Protein AF-A0A0M1HV48-F1 (afdb_monomer)

Foldseek 3Di:
DDPPPPLPAPPDDDDPVLVVLLVVCVLVVHDLVVSCVVSVHDSVVSVVVVVVCVVVVVDDPVSVPD

Mean predicted aligned error: 9.4 Å

Radius of gyration: 13.53 Å; Cα contacts (8 Å, |Δi|>4): 33; chains: 1; bounding box: 29×20×46 Å

Solvent-a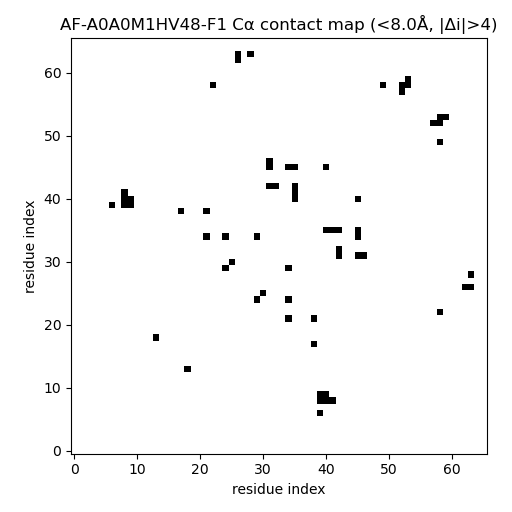ccessible surface area (backbone atoms only — not comparable to full-atom values): 4230 Å² total; per-residue (Å²): 142,79,88,76,80,71,72,71,66,72,86,68,81,84,48,75,65,58,52,51,51,51,52,51,40,51,75,71,66,53,54,64,69,60,51,15,61,75,69,52,41,54,56,66,58,50,54,52,48,52,53,50,37,42,76,69,65,76,51,66,77,75,70,83,76,114

Secondary structure (DSSP, 8-state):
-----------SPPPHHHHHHHHHHHHTT--HHHHHHHTT--HHHHHHHHHHHHHTTSS-TTGGG-

pLDDT: mean 76.38, std 16.38, range [36.88, 90.31]

Sequence (66 aa):
MAKNSKFAITRGGWWPCEEKVLLSMLKDHYPVHRIAEVLQRDRMGVHAKINVMKRQGLIDMGVLAA

Structure (mmCIF, N/CA/C/O backbone):
data_AF-A0A0M1HV48-F1
#
_entry.id   AF-A0A0M1HV48-F1
#
loop_
_atom_site.group_PDB
_atom_site.id
_atom_site.type_symbol
_atom_site.label_atom_id
_atom_site.label_alt_id
_atom_site.label_comp_id
_atom_site.label_asym_id
_atom_site.label_entity_id
_atom_site.label_seq_id
_atom_site.pdbx_PDB_ins_code
_atom_site.Cartn_x
_atom_site.Cartn_y
_atom_site.Cartn_z
_atom_site.occupancy
_atom_site.B_iso_or_equiv
_atom_site.auth_seq_id
_atom_site.auth_comp_id
_atom_site.auth_asym_id
_atom_site.auth_atom_id
_atom_site.pdbx_PDB_model_num
ATOM 1 N N . MET A 1 1 ? 10.962 -11.201 -33.286 1.00 47.66 1 MET A N 1
ATOM 2 C CA . MET A 1 1 ? 9.846 -10.819 -32.394 1.00 47.66 1 MET A CA 1
ATOM 3 C C . MET A 1 1 ? 10.122 -11.373 -31.005 1.00 47.66 1 MET A C 1
ATOM 5 O O . MET A 1 1 ? 10.226 -12.580 -30.887 1.00 47.66 1 MET A O 1
ATOM 9 N N . ALA A 1 2 ? 10.264 -10.518 -29.990 1.00 44.53 2 ALA A N 1
ATOM 10 C CA . ALA A 1 2 ? 10.066 -10.881 -28.582 1.00 44.53 2 ALA A CA 1
ATOM 11 C C . ALA A 1 2 ? 9.905 -9.581 -27.776 1.00 44.53 2 ALA A C 1
ATOM 13 O O . ALA A 1 2 ? 10.880 -8.997 -27.308 1.00 44.53 2 ALA A O 1
ATOM 14 N N . LYS A 1 3 ? 8.670 -9.073 -27.671 1.00 49.28 3 LYS A N 1
ATOM 15 C CA . LYS A 1 3 ? 8.339 -7.997 -26.728 1.00 49.28 3 LYS A CA 1
ATOM 16 C C . LYS A 1 3 ? 8.335 -8.620 -25.332 1.00 49.28 3 LYS A C 1
ATOM 18 O O . LYS A 1 3 ? 7.308 -9.095 -24.869 1.00 49.28 3 LYS A O 1
ATOM 23 N N . ASN A 1 4 ? 9.508 -8.683 -24.705 1.00 52.06 4 ASN A N 1
ATOM 24 C CA . ASN A 1 4 ? 9.637 -9.061 -23.304 1.00 52.06 4 ASN A CA 1
ATOM 25 C C . ASN A 1 4 ? 9.036 -7.922 -22.473 1.00 52.06 4 ASN A C 1
ATOM 27 O O . ASN A 1 4 ? 9.701 -6.917 -22.219 1.00 52.06 4 ASN A O 1
ATOM 31 N N . SER A 1 5 ? 7.754 -8.036 -22.130 1.00 54.94 5 SER A N 1
ATOM 32 C CA . SER A 1 5 ? 7.057 -7.128 -21.225 1.00 54.94 5 SER A CA 1
ATOM 33 C C . SER A 1 5 ? 7.615 -7.319 -19.816 1.00 54.94 5 SER A C 1
ATOM 35 O O . SER A 1 5 ? 7.000 -7.946 -18.955 1.00 54.94 5 SER A O 1
ATOM 37 N N . LYS A 1 6 ? 8.821 -6.796 -19.582 1.00 55.22 6 LYS A N 1
ATOM 38 C CA . LYS A 1 6 ? 9.311 -6.512 -18.240 1.00 55.22 6 LYS A CA 1
ATOM 39 C C . LYS A 1 6 ? 8.382 -5.439 -17.691 1.00 55.22 6 LYS A C 1
ATOM 41 O O . LYS A 1 6 ? 8.612 -4.258 -17.936 1.00 55.22 6 LYS A O 1
ATOM 46 N N . PHE A 1 7 ? 7.305 -5.855 -17.025 1.00 55.56 7 PHE A N 1
ATOM 47 C CA . PHE A 1 7 ? 6.539 -4.972 -16.157 1.00 55.56 7 PHE A CA 1
ATOM 48 C C . PHE A 1 7 ? 7.563 -4.201 -15.331 1.00 55.56 7 PHE A C 1
ATOM 50 O O . PHE A 1 7 ? 8.425 -4.804 -14.684 1.00 55.56 7 PHE A O 1
ATOM 57 N N . ALA A 1 8 ? 7.571 -2.880 -15.493 1.00 57.00 8 ALA A N 1
ATOM 58 C CA . ALA A 1 8 ? 8.505 -2.017 -14.808 1.00 57.00 8 ALA A CA 1
ATOM 59 C C . ALA A 1 8 ? 8.175 -2.130 -13.324 1.00 57.00 8 ALA A C 1
ATOM 61 O O . ALA A 1 8 ? 7.254 -1.482 -12.844 1.00 57.00 8 ALA A O 1
ATOM 62 N N . ILE A 1 9 ? 8.883 -3.007 -12.611 1.00 54.66 9 ILE A N 1
ATOM 63 C CA . ILE A 1 9 ? 8.802 -3.063 -11.158 1.00 54.66 9 ILE A CA 1
ATOM 64 C C . ILE A 1 9 ? 9.145 -1.649 -10.705 1.00 54.66 9 ILE A C 1
ATOM 66 O O . ILE A 1 9 ? 10.283 -1.207 -10.890 1.00 54.66 9 ILE A O 1
ATOM 70 N N . THR A 1 10 ? 8.164 -0.921 -10.175 1.00 54.84 10 THR A N 1
ATOM 71 C CA . THR A 1 10 ? 8.359 0.427 -9.649 1.00 54.84 10 THR A CA 1
ATOM 72 C C . THR A 1 10 ? 9.313 0.333 -8.465 1.00 54.84 10 THR A C 1
ATOM 74 O O . THR A 1 10 ? 8.921 0.056 -7.331 1.00 54.84 10 THR A O 1
ATOM 77 N N . ARG A 1 11 ? 10.607 0.501 -8.741 1.00 54.00 11 ARG A N 1
ATOM 78 C CA . ARG A 1 11 ? 11.670 0.595 -7.743 1.00 54.00 11 ARG A CA 1
ATOM 79 C C . ARG A 1 11 ? 11.692 2.037 -7.245 1.00 54.00 11 ARG A C 1
ATOM 81 O O . ARG A 1 11 ? 12.376 2.882 -7.808 1.00 54.00 11 ARG A O 1
ATOM 88 N N . GLY A 1 12 ? 10.873 2.320 -6.236 1.00 66.12 12 GLY A N 1
ATOM 89 C CA . GLY A 1 12 ? 10.716 3.650 -5.654 1.00 66.12 12 GLY A CA 1
ATOM 90 C C . GLY A 1 12 ? 9.809 3.645 -4.423 1.00 66.12 12 GLY A C 1
ATOM 91 O O . GLY A 1 12 ? 9.202 2.625 -4.079 1.00 66.12 12 GLY A O 1
ATOM 92 N N . GLY A 1 13 ? 9.729 4.794 -3.748 1.00 74.69 13 GLY A N 1
ATOM 93 C CA . GLY A 1 13 ? 8.806 5.009 -2.633 1.00 74.69 13 GLY A CA 1
ATOM 94 C C . GLY A 1 13 ? 7.352 4.723 -3.019 1.00 74.69 13 GLY A C 1
ATOM 95 O O . GLY A 1 13 ? 7.011 4.615 -4.196 1.00 74.69 13 GLY A O 1
ATOM 96 N N . TRP A 1 14 ? 6.494 4.544 -2.022 1.00 84.69 14 TRP A N 1
ATOM 97 C CA . TRP A 1 14 ? 5.053 4.470 -2.253 1.00 84.69 14 TRP A CA 1
ATOM 98 C C . TRP A 1 14 ? 4.520 5.871 -2.523 1.00 84.69 14 TRP A C 1
ATOM 100 O O . TRP A 1 14 ? 4.805 6.797 -1.765 1.00 84.69 14 TRP A O 1
ATOM 110 N N . TRP A 1 15 ? 3.773 6.028 -3.608 1.00 86.31 15 TRP A N 1
ATOM 111 C CA . TRP A 1 15 ? 3.109 7.285 -3.908 1.00 86.31 15 TRP A CA 1
ATOM 112 C C . TRP A 1 15 ? 1.864 7.427 -3.028 1.00 86.31 15 TRP A C 1
ATOM 114 O O . TRP A 1 15 ? 1.162 6.438 -2.802 1.00 86.31 15 TRP A O 1
ATOM 124 N N . PRO A 1 16 ? 1.501 8.648 -2.596 1.00 85.25 16 PRO A N 1
ATOM 125 C CA . PRO A 1 16 ? 0.298 8.860 -1.790 1.00 85.25 16 PRO A CA 1
ATOM 126 C C . PRO A 1 16 ? -0.987 8.328 -2.447 1.00 85.25 16 PRO A C 1
ATOM 128 O O . PRO A 1 16 ? -1.922 7.929 -1.758 1.00 85.25 16 PRO A O 1
ATOM 131 N N . CYS A 1 17 ? -1.052 8.303 -3.783 1.00 87.25 17 CYS A N 1
ATOM 132 C CA . CYS A 1 17 ? -2.166 7.704 -4.516 1.00 87.25 17 CYS A CA 1
ATOM 133 C C . CYS A 1 17 ? -2.185 6.167 -4.425 1.00 87.25 17 CYS A C 1
ATOM 135 O O . CYS A 1 17 ? -3.248 5.606 -4.173 1.00 87.25 17 CYS A O 1
ATOM 137 N N . GLU A 1 18 ? -1.037 5.490 -4.554 1.00 87.56 18 GLU A N 1
ATOM 138 C CA . GLU A 1 18 ? -0.931 4.031 -4.377 1.00 87.56 18 GLU A CA 1
ATOM 139 C C . GLU A 1 18 ? -1.327 3.618 -2.958 1.00 87.56 18 GLU A C 1
ATOM 141 O O . GLU A 1 18 ? -1.989 2.602 -2.766 1.00 87.56 18 GLU A O 1
ATOM 146 N N . GLU A 1 19 ? -0.959 4.421 -1.958 1.00 88.06 19 GLU A N 1
ATOM 147 C CA . GLU A 1 19 ? -1.334 4.187 -0.564 1.00 88.06 19 GLU A CA 1
ATOM 148 C C . GLU A 1 19 ? -2.846 4.283 -0.348 1.00 88.06 19 GLU A C 1
ATOM 150 O O . GLU A 1 19 ? -3.425 3.421 0.310 1.00 88.06 19 GLU A O 1
ATOM 155 N N . LYS A 1 20 ? -3.509 5.282 -0.945 1.00 89.31 20 LYS A N 1
ATOM 156 C CA . LYS A 1 20 ? -4.975 5.405 -0.893 1.00 89.31 20 LYS A CA 1
ATOM 157 C C . LYS A 1 20 ? -5.672 4.220 -1.557 1.00 89.31 20 LYS A C 1
ATOM 159 O O . LYS A 1 20 ? -6.637 3.700 -1.002 1.00 89.31 20 LYS A O 1
ATOM 164 N N . VAL A 1 21 ? -5.178 3.783 -2.716 1.00 89.94 21 VAL A N 1
ATOM 165 C CA . VAL A 1 21 ? -5.721 2.611 -3.419 1.00 89.94 21 VAL A CA 1
ATOM 166 C C . VAL A 1 21 ? -5.512 1.347 -2.587 1.00 89.94 21 VAL A C 1
ATOM 168 O O . VAL A 1 21 ? -6.461 0.591 -2.402 1.00 89.94 21 VAL A O 1
ATOM 171 N N . LEU A 1 22 ? -4.318 1.150 -2.018 1.00 90.31 22 LEU A N 1
ATOM 172 C CA . LEU A 1 22 ? -4.028 0.042 -1.107 1.00 90.31 22 LEU A CA 1
ATOM 173 C C . LEU A 1 22 ? -5.010 0.019 0.069 1.00 90.31 22 LEU A C 1
ATOM 175 O O . LEU A 1 22 ? -5.595 -1.022 0.343 1.00 90.31 22 LEU A O 1
ATOM 179 N N . LEU A 1 23 ? -5.219 1.153 0.740 1.00 88.94 23 LEU A N 1
ATOM 180 C CA . LEU A 1 23 ? -6.140 1.250 1.874 1.00 88.94 23 LEU A CA 1
ATOM 181 C C . LEU A 1 23 ? -7.589 0.957 1.472 1.00 88.94 23 LEU A C 1
ATOM 183 O O . LEU A 1 23 ? -8.265 0.204 2.168 1.00 88.94 23 LEU A O 1
ATOM 187 N N . SER A 1 24 ? -8.055 1.505 0.345 1.00 90.00 24 SER A N 1
ATOM 188 C CA . SER A 1 24 ? -9.403 1.233 -0.167 1.00 90.00 24 SER A CA 1
ATOM 189 C C . SER A 1 24 ? -9.583 -0.248 -0.488 1.00 90.00 24 SER A C 1
ATOM 191 O O . SER A 1 24 ? -10.539 -0.860 -0.033 1.00 90.00 24 SER A O 1
ATOM 193 N N . MET A 1 25 ? -8.634 -0.852 -1.206 1.00 90.12 25 MET A N 1
ATOM 194 C CA . MET A 1 25 ? -8.727 -2.264 -1.570 1.00 90.12 25 MET A CA 1
ATOM 195 C C . MET A 1 25 ? -8.614 -3.191 -0.357 1.00 90.12 25 MET A C 1
ATOM 197 O O . MET A 1 25 ? -9.254 -4.238 -0.325 1.00 90.12 25 MET A O 1
ATOM 201 N N . LEU A 1 26 ? -7.811 -2.820 0.644 1.00 88.38 26 LEU A N 1
ATOM 202 C CA . LEU A 1 26 ? -7.765 -3.552 1.904 1.00 88.38 26 LEU A CA 1
ATOM 203 C C . LEU A 1 26 ? -9.108 -3.473 2.619 1.00 88.38 26 LEU A C 1
ATOM 205 O O . LEU A 1 26 ? -9.590 -4.515 3.038 1.00 88.38 26 LEU A O 1
ATOM 209 N N . LYS A 1 27 ? -9.724 -2.285 2.701 1.00 86.94 27 LYS A N 1
ATOM 210 C CA . LYS A 1 27 ? -11.059 -2.084 3.288 1.00 86.94 27 LYS A CA 1
ATOM 211 C C . LYS A 1 27 ? -12.139 -2.908 2.583 1.00 86.94 27 LYS A C 1
ATOM 213 O O . LYS A 1 27 ? -13.016 -3.438 3.246 1.00 86.94 27 LYS A O 1
ATOM 218 N N . ASP A 1 28 ? -12.033 -3.068 1.269 1.00 88.50 28 ASP A N 1
ATOM 219 C CA . ASP A 1 28 ? -12.932 -3.908 0.470 1.00 88.50 28 ASP A CA 1
ATOM 220 C C . ASP A 1 28 ? -12.575 -5.414 0.541 1.00 88.50 28 ASP A C 1
ATOM 222 O O . ASP A 1 28 ? -13.082 -6.217 -0.241 1.00 88.50 28 ASP A O 1
ATOM 226 N N . HIS A 1 29 ? -11.683 -5.813 1.458 1.00 86.25 29 HIS A N 1
ATOM 227 C CA . HIS A 1 29 ? -11.221 -7.189 1.681 1.00 86.25 29 HIS A CA 1
ATOM 228 C C . HIS A 1 29 ? -10.596 -7.868 0.453 1.00 86.25 29 HIS A C 1
ATOM 230 O O . HIS A 1 29 ? -10.588 -9.099 0.341 1.00 86.25 29 HIS A O 1
ATOM 236 N N . TYR A 1 30 ? -10.013 -7.097 -0.470 1.00 87.75 30 TYR A N 1
ATOM 237 C CA . TYR A 1 30 ? -9.299 -7.699 -1.588 1.00 87.75 30 TYR A CA 1
ATOM 238 C C . TYR A 1 30 ? -8.033 -8.419 -1.111 1.00 87.75 30 TYR A C 1
ATOM 240 O O . TYR A 1 30 ? -7.286 -7.921 -0.262 1.00 87.75 30 TYR A O 1
ATOM 248 N N . PRO A 1 31 ? -7.724 -9.584 -1.697 1.00 89.06 31 PRO A N 1
ATOM 249 C CA . PRO A 1 31 ? -6.523 -10.313 -1.345 1.00 89.06 31 PRO A CA 1
ATOM 250 C C . PRO A 1 31 ? -5.272 -9.614 -1.894 1.00 89.06 31 PRO A C 1
ATOM 252 O O . PRO A 1 31 ? -5.274 -9.031 -2.981 1.00 89.06 31 PRO A O 1
ATOM 255 N N . VAL A 1 32 ? -4.158 -9.749 -1.170 1.00 87.75 32 VAL A N 1
ATOM 256 C CA . VAL A 1 32 ? -2.890 -9.052 -1.467 1.00 87.75 32 VAL A CA 1
ATOM 257 C C . VAL A 1 32 ? -2.362 -9.334 -2.878 1.00 87.75 32 VAL A C 1
ATOM 259 O O . VAL A 1 32 ? -1.785 -8.443 -3.497 1.00 87.75 32 VAL A O 1
ATOM 262 N N . HIS A 1 33 ? -2.585 -10.533 -3.427 1.00 87.62 33 HIS A N 1
ATOM 263 C CA . HIS A 1 33 ? -2.169 -10.852 -4.799 1.00 87.62 33 HIS A CA 1
ATOM 264 C C . HIS A 1 33 ? -2.870 -9.965 -5.838 1.00 87.62 33 HIS A C 1
ATOM 266 O O 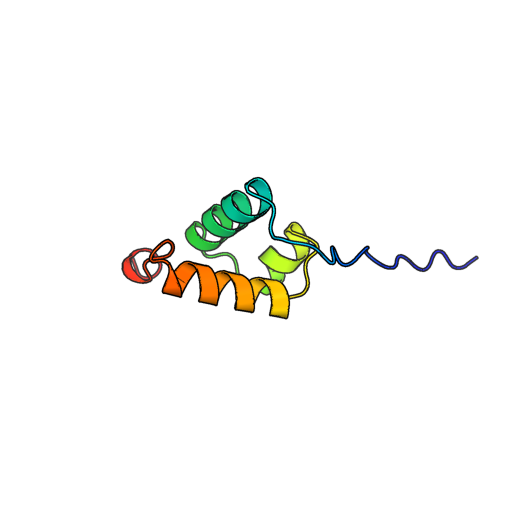. HIS A 1 33 ? -2.218 -9.479 -6.756 1.00 87.62 33 HIS A O 1
ATOM 272 N N . ARG A 1 34 ? -4.166 -9.692 -5.650 1.00 89.12 34 ARG A N 1
ATOM 273 C CA . ARG A 1 34 ? -4.960 -8.860 -6.559 1.00 89.12 34 ARG A CA 1
ATOM 274 C C . ARG A 1 34 ? -4.601 -7.386 -6.419 1.00 89.12 34 ARG A C 1
ATOM 276 O O . ARG A 1 34 ? -4.523 -6.669 -7.408 1.00 89.12 34 ARG A O 1
ATOM 283 N N . ILE A 1 35 ? -4.320 -6.949 -5.195 1.00 89.75 35 ILE A N 1
ATOM 284 C CA . ILE A 1 35 ? -3.809 -5.601 -4.925 1.00 89.75 35 ILE A CA 1
ATOM 285 C C . ILE A 1 35 ? -2.454 -5.391 -5.615 1.00 89.75 35 IL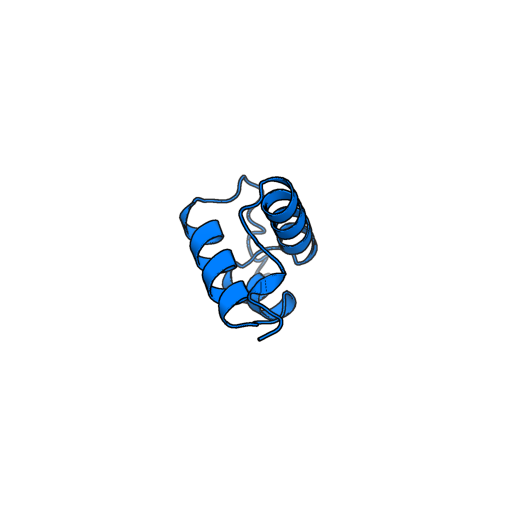E A C 1
ATOM 287 O O . ILE A 1 35 ? -2.235 -4.360 -6.244 1.00 89.75 35 ILE A O 1
ATOM 291 N N . ALA A 1 36 ? -1.554 -6.374 -5.527 1.00 89.19 36 ALA A N 1
ATOM 292 C CA . ALA A 1 36 ? -0.245 -6.327 -6.172 1.00 89.19 36 ALA A CA 1
ATOM 293 C C . ALA A 1 36 ? -0.354 -6.218 -7.703 1.00 89.19 36 ALA A C 1
ATOM 295 O O . ALA A 1 36 ? 0.367 -5.426 -8.306 1.00 89.19 36 ALA A O 1
ATOM 296 N N . GLU A 1 37 ? -1.291 -6.946 -8.318 1.00 88.31 37 GLU A N 1
ATOM 297 C CA . GLU A 1 37 ? -1.581 -6.844 -9.754 1.00 88.31 37 GLU A CA 1
ATOM 298 C C . GLU A 1 37 ? -2.083 -5.449 -10.150 1.00 88.31 37 GLU A C 1
ATOM 300 O O . GLU A 1 37 ? -1.576 -4.869 -11.109 1.0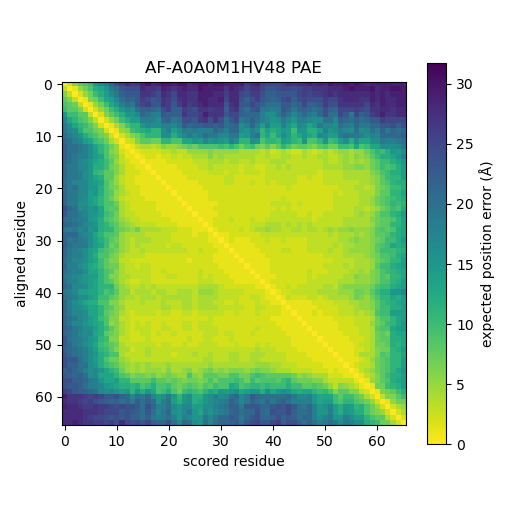0 88.31 37 GLU A O 1
ATOM 305 N N . VAL A 1 38 ? -3.031 -4.883 -9.394 1.00 88.62 38 VAL A N 1
ATOM 306 C CA . VAL A 1 38 ? -3.600 -3.550 -9.673 1.00 88.62 38 VAL A CA 1
ATOM 307 C C . VAL A 1 38 ? -2.563 -2.443 -9.495 1.00 88.62 38 VAL A C 1
ATOM 309 O O . VAL A 1 38 ? -2.457 -1.554 -10.336 1.00 88.62 38 VAL A O 1
ATOM 312 N N . LEU A 1 39 ? -1.771 -2.507 -8.424 1.00 86.25 39 LEU A N 1
ATOM 313 C CA . LEU A 1 39 ? -0.709 -1.537 -8.150 1.00 86.25 39 LEU A CA 1
ATOM 314 C C . LEU A 1 39 ? 0.552 -1.780 -8.991 1.00 86.25 39 LEU A C 1
ATOM 316 O O . LEU A 1 39 ? 1.504 -1.015 -8.877 1.00 86.25 39 LEU A O 1
ATOM 320 N N . GLN A 1 40 ? 0.585 -2.847 -9.798 1.00 86.06 40 GLN A N 1
ATOM 321 C CA . GLN A 1 40 ? 1.763 -3.295 -10.550 1.00 86.06 40 GLN A CA 1
ATOM 322 C C . GLN A 1 40 ? 3.030 -3.393 -9.679 1.00 86.06 40 GLN A C 1
ATOM 324 O O . GLN A 1 40 ? 4.149 -3.132 -10.128 1.00 86.06 40 GLN A O 1
ATOM 329 N N . ARG A 1 41 ? 2.854 -3.783 -8.411 1.00 81.88 41 ARG A N 1
ATOM 330 C CA . ARG A 1 41 ? 3.933 -3.934 -7.430 1.00 81.88 41 ARG A CA 1
ATOM 331 C C . ARG A 1 41 ? 4.187 -5.392 -7.110 1.00 81.88 41 ARG A C 1
ATOM 333 O O . ARG A 1 41 ? 3.330 -6.254 -7.263 1.00 81.88 41 ARG A O 1
ATOM 340 N N . ASP A 1 42 ? 5.387 -5.656 -6.609 1.00 85.38 42 ASP A N 1
ATOM 341 C CA . ASP A 1 42 ? 5.706 -6.974 -6.089 1.00 85.38 42 ASP A CA 1
ATOM 342 C C . ASP A 1 42 ? 4.889 -7.287 -4.827 1.00 85.38 42 ASP A C 1
ATOM 344 O O . ASP A 1 42 ? 4.675 -6.421 -3.969 1.00 85.38 42 ASP A O 1
ATOM 348 N N . ARG A 1 43 ? 4.477 -8.551 -4.686 1.00 85.62 43 ARG A N 1
ATOM 349 C CA . ARG A 1 43 ? 3.674 -9.013 -3.545 1.00 85.62 43 ARG A CA 1
ATOM 350 C C . ARG A 1 43 ? 4.392 -8.753 -2.223 1.00 85.62 43 ARG A C 1
ATOM 352 O O . ARG A 1 43 ? 3.754 -8.314 -1.265 1.00 85.62 43 ARG A O 1
ATOM 359 N N . MET A 1 44 ? 5.713 -8.952 -2.172 1.00 85.31 44 MET A N 1
ATOM 360 C CA . MET A 1 44 ? 6.489 -8.669 -0.962 1.00 85.31 44 MET A CA 1
ATOM 361 C C . MET A 1 44 ? 6.508 -7.178 -0.639 1.00 85.31 44 MET A C 1
ATOM 363 O O . MET A 1 44 ? 6.423 -6.807 0.530 1.00 85.31 44 MET A O 1
ATOM 367 N N . GLY A 1 45 ? 6.552 -6.318 -1.660 1.00 86.62 45 GLY A N 1
ATOM 368 C CA . GLY A 1 45 ? 6.463 -4.867 -1.496 1.00 86.62 45 GLY A CA 1
ATOM 369 C C . GLY A 1 45 ? 5.138 -4.424 -0.871 1.00 86.62 45 GLY A C 1
ATOM 370 O O . GLY A 1 45 ? 5.133 -3.568 0.016 1.00 86.62 45 GLY A O 1
ATOM 371 N N . VAL A 1 46 ? 4.025 -5.042 -1.281 1.00 88.25 46 VAL A N 1
ATOM 372 C CA . VAL A 1 46 ? 2.698 -4.786 -0.697 1.00 88.25 46 VAL A CA 1
ATOM 373 C C . VAL A 1 46 ? 2.635 -5.268 0.754 1.00 88.25 46 VAL A C 1
ATOM 375 O O . VAL A 1 46 ? 2.247 -4.497 1.630 1.00 88.25 46 VAL A O 1
ATOM 378 N N . HIS A 1 47 ? 3.097 -6.486 1.052 1.00 89.81 47 HIS A N 1
ATOM 379 C CA . HIS A 1 47 ? 3.153 -6.994 2.430 1.00 89.81 47 HIS A CA 1
ATOM 380 C C . HIS A 1 47 ? 4.014 -6.121 3.352 1.00 89.81 47 HIS A C 1
ATOM 382 O O . HIS A 1 47 ? 3.604 -5.801 4.470 1.00 89.81 47 HIS A O 1
ATOM 388 N N . ALA A 1 48 ? 5.188 -5.698 2.880 1.00 88.88 48 ALA A N 1
ATOM 389 C CA . ALA A 1 48 ? 6.061 -4.801 3.624 1.00 88.88 48 ALA A CA 1
ATOM 390 C C . ALA A 1 48 ? 5.362 -3.467 3.920 1.00 88.88 48 ALA A C 1
ATOM 392 O O . ALA A 1 48 ? 5.414 -2.986 5.053 1.00 88.88 48 ALA A O 1
ATOM 393 N N . LYS A 1 49 ? 4.651 -2.896 2.938 1.00 88.62 49 LYS A N 1
ATOM 394 C CA . LYS A 1 49 ? 3.919 -1.641 3.135 1.00 88.62 49 LYS A CA 1
ATOM 395 C C . LYS A 1 49 ? 2.764 -1.780 4.113 1.00 88.62 49 LYS A C 1
ATOM 397 O O . LYS A 1 49 ? 2.634 -0.933 4.991 1.00 88.62 49 LYS A O 1
ATOM 402 N N . ILE A 1 50 ? 1.984 -2.855 4.013 1.00 88.69 50 ILE A N 1
ATOM 403 C CA . ILE A 1 50 ? 0.916 -3.161 4.971 1.00 88.69 50 ILE A CA 1
ATOM 404 C C . ILE A 1 50 ? 1.492 -3.224 6.389 1.00 88.69 50 ILE A C 1
ATOM 406 O O . ILE A 1 50 ? 0.943 -2.614 7.301 1.00 88.69 50 ILE A O 1
ATOM 410 N N . ASN A 1 51 ? 2.631 -3.894 6.584 1.00 88.06 51 ASN A N 1
ATOM 411 C CA . ASN A 1 51 ? 3.289 -3.958 7.891 1.00 88.06 51 ASN A CA 1
ATOM 412 C C . ASN A 1 51 ? 3.757 -2.585 8.397 1.00 88.06 51 ASN A C 1
ATOM 414 O O . ASN A 1 51 ? 3.631 -2.304 9.587 1.00 88.06 51 ASN A O 1
ATOM 418 N N . VAL A 1 52 ? 4.273 -1.718 7.522 1.00 87.19 52 VAL A N 1
ATOM 419 C CA . VAL A 1 52 ? 4.633 -0.337 7.889 1.00 87.19 52 VAL A CA 1
ATOM 420 C C . VAL A 1 52 ? 3.393 0.458 8.297 1.00 87.19 52 VAL A C 1
ATOM 422 O O . VAL A 1 52 ? 3.399 1.079 9.355 1.00 87.19 52 VAL A O 1
ATOM 425 N N . MET A 1 53 ? 2.317 0.397 7.513 1.00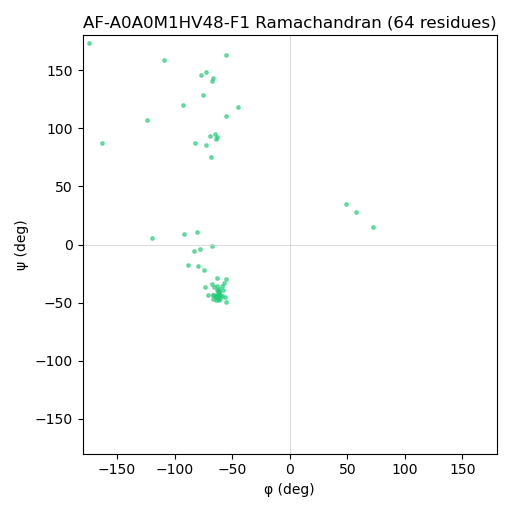 84.69 53 MET A N 1
ATOM 426 C CA . MET A 1 53 ? 1.065 1.100 7.812 1.00 84.69 53 MET A CA 1
ATOM 427 C C . MET A 1 53 ? 0.411 0.598 9.109 1.00 84.69 53 MET A C 1
ATOM 429 O O . MET A 1 53 ? -0.112 1.400 9.878 1.00 84.69 53 MET A O 1
ATOM 433 N N . LYS A 1 54 ? 0.510 -0.706 9.403 1.00 85.62 54 LYS A N 1
ATOM 434 C CA . LYS A 1 54 ? 0.105 -1.287 10.694 1.00 85.62 54 LYS A CA 1
ATOM 435 C C . LYS A 1 54 ? 0.902 -0.700 11.859 1.00 85.62 54 LYS A C 1
ATOM 437 O O . LYS A 1 54 ? 0.3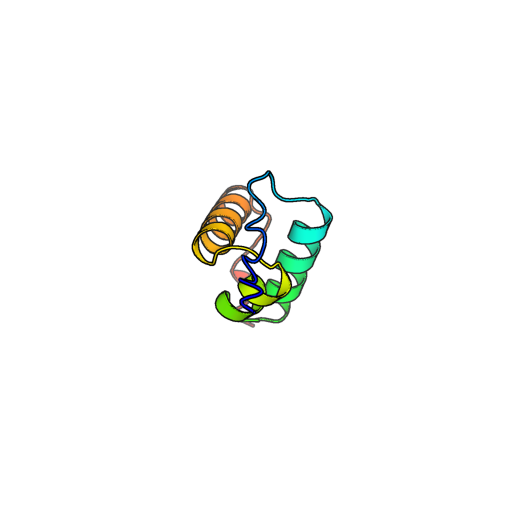15 -0.294 12.852 1.00 85.62 54 LYS A O 1
ATOM 442 N N . ARG A 1 55 ? 2.232 -0.598 11.731 1.00 82.00 55 ARG A N 1
ATOM 443 C CA . ARG A 1 55 ? 3.090 0.027 12.760 1.00 82.00 55 ARG A CA 1
ATOM 444 C C . ARG A 1 55 ? 2.783 1.510 12.970 1.00 82.00 55 ARG A C 1
ATOM 446 O O . ARG A 1 55 ? 2.998 2.017 14.061 1.00 82.00 55 ARG A O 1
ATOM 453 N N . GLN A 1 56 ? 2.300 2.190 11.933 1.00 81.56 56 GLN A N 1
ATOM 454 C CA . GLN A 1 56 ? 1.893 3.596 11.983 1.00 81.56 56 GLN A CA 1
ATOM 455 C C . GLN A 1 56 ? 0.464 3.798 12.519 1.00 81.56 56 GLN A C 1
ATOM 457 O O . GLN A 1 56 ? 0.050 4.940 12.674 1.00 81.56 56 GLN A O 1
ATOM 462 N N . GLY A 1 57 ? -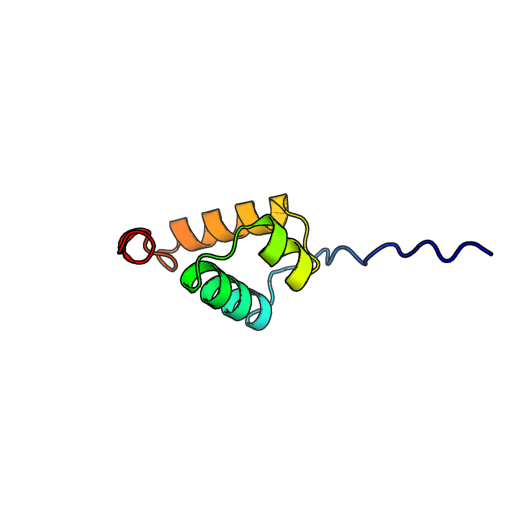0.297 2.725 12.779 1.00 80.56 57 GLY A N 1
ATOM 463 C CA . GLY A 1 57 ? -1.691 2.815 13.231 1.00 80.56 57 GLY A CA 1
ATOM 464 C C 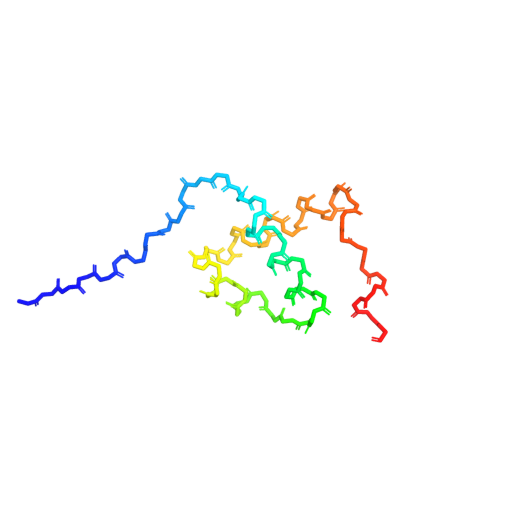. GLY A 1 57 ? -2.680 3.269 12.149 1.00 80.56 57 GLY A C 1
ATOM 465 O O . GLY A 1 57 ? -3.803 3.638 12.465 1.00 80.56 57 G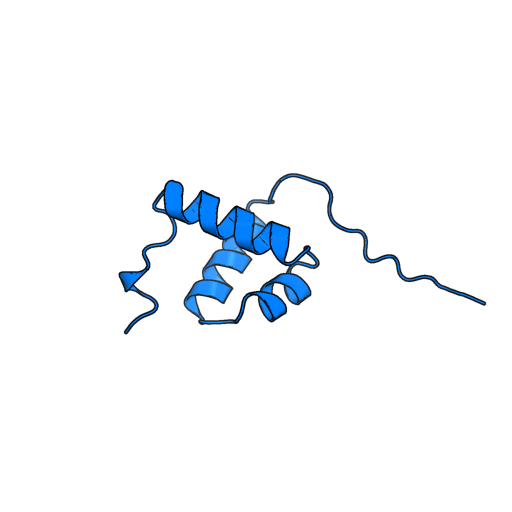LY A O 1
ATOM 466 N N . LEU A 1 58 ? -2.283 3.249 10.871 1.00 73.81 58 LEU A N 1
ATOM 467 C CA . LEU A 1 58 ? -3.137 3.640 9.737 1.00 73.81 58 LEU A CA 1
ATOM 468 C C . LEU A 1 58 ? -4.119 2.539 9.317 1.00 73.81 58 LEU A C 1
ATOM 470 O O . LEU A 1 58 ? -5.087 2.807 8.609 1.00 73.81 58 LEU A O 1
ATOM 474 N N . ILE A 1 59 ? -3.845 1.296 9.715 1.00 72.25 59 ILE A N 1
ATOM 475 C CA . ILE A 1 59 ? -4.688 0.133 9.445 1.00 72.25 59 ILE A CA 1
ATOM 476 C C . ILE A 1 59 ? -5.011 -0.505 10.789 1.00 72.25 59 ILE A C 1
ATOM 478 O O . ILE A 1 59 ? -4.142 -1.141 11.390 1.00 72.25 59 ILE A O 1
ATOM 482 N N . ASP A 1 60 ? -6.254 -0.353 11.234 1.00 60.19 60 ASP A N 1
ATOM 483 C CA . ASP A 1 60 ? -6.770 -1.048 12.406 1.00 60.19 60 ASP A CA 1
ATOM 484 C C . ASP A 1 60 ? -7.439 -2.359 11.967 1.00 60.19 60 ASP A C 1
ATOM 486 O O . ASP A 1 60 ? -8.361 -2.370 11.147 1.00 60.19 60 ASP A O 1
ATOM 490 N N . MET A 1 61 ? -6.938 -3.489 12.474 1.00 54.94 61 MET A N 1
ATOM 491 C CA . MET A 1 61 ? -7.451 -4.830 12.153 1.00 54.94 61 MET A CA 1
ATOM 492 C C . MET A 1 61 ? -8.871 -5.073 12.703 1.00 54.94 61 MET A C 1
ATOM 494 O O . MET A 1 61 ? -9.413 -6.148 12.466 1.00 54.94 61 MET A O 1
ATOM 498 N N . GLY A 1 62 ? -9.485 -4.113 13.407 1.00 48.38 62 GLY A N 1
ATOM 499 C CA . GLY A 1 62 ? -10.865 -4.207 13.888 1.00 48.38 62 GLY A CA 1
ATOM 500 C C . GLY A 1 62 ? -11.942 -4.021 12.812 1.00 48.38 62 GLY A C 1
ATOM 501 O O . GLY A 1 62 ? -13.054 -4.502 12.990 1.00 48.38 62 GLY A O 1
ATOM 502 N N . VAL A 1 63 ? -11.637 -3.378 11.678 1.00 47.94 63 VAL A N 1
ATOM 503 C CA . VAL A 1 63 ? -12.638 -3.107 10.617 1.00 47.94 63 VAL A CA 1
ATOM 504 C C . VAL A 1 63 ? -12.744 -4.247 9.596 1.00 47.94 63 VAL A C 1
ATOM 506 O O . VAL A 1 63 ? -13.744 -4.355 8.903 1.00 47.94 63 VAL A O 1
ATOM 509 N N . LEU A 1 64 ? -11.748 -5.137 9.529 1.00 50.16 64 LEU A N 1
ATOM 510 C CA . LEU A 1 64 ? -11.731 -6.275 8.596 1.00 50.16 64 LEU A CA 1
ATOM 511 C C . LEU A 1 64 ? -12.326 -7.568 9.183 1.00 50.16 64 LEU A C 1
ATOM 513 O O . LEU A 1 64 ? -12.186 -8.633 8.581 1.00 50.16 64 LEU A O 1
ATOM 517 N N . ALA A 1 65 ? -12.945 -7.492 10.360 1.00 40.12 65 ALA A N 1
ATOM 518 C CA . ALA A 1 65 ? -13.536 -8.636 11.054 1.00 40.12 65 ALA A CA 1
ATOM 519 C C . ALA A 1 65 ? -15.051 -8.495 11.302 1.00 40.12 65 ALA A C 1
ATOM 521 O O . ALA A 1 65 ? -15.613 -9.346 11.990 1.00 40.12 65 ALA A O 1
ATOM 522 N N . ALA A 1 66 ? -15.691 -7.444 10.776 1.00 36.88 66 ALA A N 1
ATOM 523 C CA . ALA A 1 66 ? -17.130 -7.203 10.905 1.00 36.88 66 ALA A CA 1
ATOM 524 C C . ALA A 1 66 ? -17.875 -7.536 9.608 1.00 36.88 66 ALA A C 1
ATOM 526 O O . ALA A 1 66 ? -17.354 -7.175 8.529 1.00 36.88 66 ALA A O 1
#

Nearest PDB structures (foldseek):
  1tc3-assembly1_C  TM=9.411E-01  e=3.363E-01  Caenorhabditis elegans
  5z58-assembly1_L  TM=9.074E-01  e=1.364E+00  Homo sapiens
  5z57-assembly1_L  TM=9.074E-01  e=1.364E+00  Homo sapiens
  6j6h-assembly1_c  TM=8.918E-01  e=4.238E+00  Saccharomyces cerevisiae S288C
  9fmd-assembly1_L  TM=7.718E-01  e=3.246E+00  Homo sapiens